Protein AF-A0A1G2G5Q1-F1 (afdb_monomer_lite)

Sequence (128 aa):
MAISNPTIKQRAFLEARGIIVPPTKGSCKLLISYIKQGNGTVGNDESARIALTIAYQKKWVGEAVRAHASFAKGDGGVVRYLGARSVDDVMIFRDSGSTKLHPFEANVRFDNGKSQMLSLSNLELLGL

Organism: NCBI:txid1802117

Structure (mmCIF, N/CA/C/O backbone):
data_AF-A0A1G2G5Q1-F1
#
_entry.id   AF-A0A1G2G5Q1-F1
#
loop_
_atom_site.group_PDB
_atom_site.id
_atom_site.type_symbol
_atom_site.label_atom_id
_atom_site.label_alt_id
_atom_site.label_comp_id
_atom_site.label_asym_id
_atom_site.label_entity_id
_atom_site.label_seq_id
_atom_site.pdbx_PDB_ins_code
_atom_site.Cartn_x
_atom_site.Cartn_y
_atom_site.Cartn_z
_atom_site.occupancy
_atom_site.B_iso_or_equiv
_atom_site.auth_seq_id
_atom_site.auth_comp_id
_atom_site.auth_asym_id
_atom_site.auth_atom_id
_atom_site.pdbx_PDB_model_num
ATOM 1 N N . MET A 1 1 ? -3.413 23.205 -0.345 1.00 44.72 1 MET A N 1
ATOM 2 C CA . MET A 1 1 ? -2.781 22.542 -1.510 1.00 44.72 1 MET A CA 1
ATOM 3 C C . MET A 1 1 ? -3.837 21.716 -2.227 1.00 44.72 1 MET A C 1
ATOM 5 O O . MET A 1 1 ? -4.470 20.896 -1.578 1.00 44.72 1 MET A O 1
ATOM 9 N N . ALA A 1 2 ? -4.070 21.950 -3.519 1.00 48.91 2 ALA A N 1
ATOM 10 C CA . ALA A 1 2 ? -5.025 21.157 -4.290 1.00 48.91 2 ALA A CA 1
ATOM 11 C C . ALA A 1 2 ? -4.518 19.713 -4.439 1.00 48.91 2 ALA A C 1
ATOM 13 O O . ALA A 1 2 ? -3.382 19.487 -4.865 1.00 48.91 2 ALA A O 1
ATOM 14 N N . ILE A 1 3 ? -5.356 18.734 -4.093 1.00 63.53 3 ILE A N 1
ATOM 15 C CA . ILE A 1 3 ? -5.068 17.321 -4.342 1.00 63.53 3 ILE A CA 1
ATOM 16 C C . ILE A 1 3 ? -5.029 17.134 -5.861 1.00 63.53 3 ILE A C 1
ATOM 18 O O . ILE A 1 3 ? -6.040 17.271 -6.544 1.00 63.53 3 ILE A O 1
ATOM 22 N N . SER A 1 4 ? -3.843 16.874 -6.408 1.00 85.06 4 SER A N 1
ATOM 23 C CA . SER A 1 4 ? -3.686 16.647 -7.845 1.00 85.06 4 SER A CA 1
ATOM 24 C C . SER A 1 4 ? -4.086 15.219 -8.197 1.00 85.06 4 SER A C 1
ATOM 26 O O . SER A 1 4 ? -3.538 14.271 -7.630 1.00 85.06 4 SER A O 1
ATOM 28 N N . ASN A 1 5 ? -4.992 15.063 -9.161 1.00 92.38 5 ASN A N 1
ATOM 29 C CA . ASN A 1 5 ? -5.404 13.759 -9.679 1.00 92.38 5 ASN A CA 1
ATOM 30 C C . ASN A 1 5 ? -4.249 13.041 -10.416 1.00 92.38 5 ASN A C 1
ATOM 32 O O . ASN A 1 5 ? -3.382 13.712 -10.989 1.00 92.38 5 ASN A O 1
ATOM 36 N N . PRO A 1 6 ? -4.227 11.693 -10.438 1.00 95.38 6 PRO A N 1
ATOM 37 C CA . PRO A 1 6 ? -3.258 10.914 -11.204 1.00 95.38 6 PRO A CA 1
ATOM 38 C C . PRO A 1 6 ? -3.284 11.262 -12.692 1.00 95.38 6 PRO A C 1
ATOM 40 O O . PRO A 1 6 ? -4.353 11.462 -13.271 1.00 95.38 6 PRO A O 1
ATOM 43 N N . THR A 1 7 ? -2.113 11.283 -13.329 1.00 96.69 7 THR A N 1
ATOM 44 C CA . THR A 1 7 ? -2.025 11.471 -14.783 1.00 96.69 7 THR A CA 1
ATOM 45 C C . THR A 1 7 ? -2.463 10.207 -15.528 1.00 96.69 7 THR A C 1
ATOM 47 O O . THR A 1 7 ? -2.380 9.100 -14.994 1.00 96.69 7 THR A O 1
ATOM 50 N N . ILE A 1 8 ? -2.857 10.349 -16.798 1.00 96.94 8 ILE A N 1
ATOM 51 C CA . ILE A 1 8 ? -3.231 9.216 -17.666 1.00 96.94 8 ILE A CA 1
ATOM 52 C C . ILE A 1 8 ? -2.101 8.177 -17.733 1.00 96.94 8 ILE A C 1
ATOM 54 O O . ILE A 1 8 ? -2.348 6.984 -17.593 1.00 96.94 8 ILE A O 1
ATOM 58 N N . LYS A 1 9 ? -0.842 8.624 -17.856 1.00 97.31 9 LYS A N 1
ATOM 59 C CA . LYS A 1 9 ? 0.327 7.727 -17.887 1.00 97.31 9 LYS A CA 1
ATOM 60 C C . LYS A 1 9 ? 0.510 6.952 -16.578 1.00 97.31 9 LYS A C 1
ATOM 62 O O . LYS A 1 9 ? 0.920 5.798 -16.616 1.00 97.31 9 LYS A O 1
ATOM 67 N N . GLN A 1 10 ? 0.223 7.573 -15.430 1.00 97.50 10 GLN A N 1
ATOM 68 C CA . GLN A 1 10 ? 0.298 6.893 -14.133 1.00 97.50 10 GLN A CA 1
ATOM 69 C C . GLN A 1 10 ? -0.790 5.824 -14.003 1.00 97.50 10 GLN A C 1
ATOM 71 O O . GLN A 1 10 ? -0.481 4.709 -13.593 1.00 97.50 10 GLN A O 1
ATOM 76 N N . ARG A 1 11 ? -2.031 6.153 -14.392 1.00 97.75 11 ARG A N 1
ATOM 77 C CA . ARG A 1 11 ? -3.155 5.203 -14.418 1.00 97.75 11 ARG A CA 1
ATOM 78 C C . ARG A 1 11 ? -2.846 4.010 -15.310 1.00 97.75 11 ARG A C 1
ATOM 80 O O . ARG A 1 11 ? -2.786 2.895 -14.810 1.00 97.75 11 ARG A O 1
ATOM 87 N N . ALA A 1 12 ? -2.501 4.268 -16.571 1.00 97.81 12 ALA A N 1
ATOM 88 C CA . ALA A 1 12 ? -2.192 3.227 -17.546 1.00 97.81 12 ALA A CA 1
ATOM 89 C C . ALA A 1 12 ? -1.057 2.298 -17.084 1.00 97.81 12 ALA A C 1
ATOM 91 O O . ALA A 1 12 ? -1.148 1.086 -17.249 1.00 97.81 12 ALA A O 1
ATOM 92 N N . PHE A 1 13 ? 0.001 2.841 -16.466 1.00 97.94 13 PHE A N 1
ATOM 93 C CA . PHE A 1 13 ? 1.103 2.025 -15.946 1.00 97.94 13 PHE A CA 1
ATOM 94 C C . PHE A 1 13 ? 0.647 1.035 -14.861 1.00 97.94 13 PHE A C 1
ATOM 96 O O . PHE A 1 13 ? 1.097 -0.112 -14.867 1.00 97.94 13 PHE A O 1
ATOM 103 N N . LEU A 1 14 ? -0.203 1.488 -13.932 1.00 97.88 14 LEU A N 1
ATOM 104 C CA . LEU A 1 14 ? -0.676 0.703 -12.788 1.00 97.88 14 LEU A CA 1
ATOM 105 C C . LEU A 1 14 ? -1.787 -0.277 -13.192 1.00 97.88 14 LEU A C 1
ATOM 107 O O . LEU A 1 14 ? -1.717 -1.455 -12.847 1.00 97.88 14 LEU A O 1
ATOM 111 N N . GLU A 1 15 ? -2.761 0.180 -13.976 1.00 97.69 15 GLU A N 1
ATOM 112 C CA . GLU A 1 15 ? -3.891 -0.630 -14.449 1.00 97.69 15 GLU A CA 1
ATOM 113 C C . GLU A 1 15 ? -3.417 -1.790 -15.332 1.00 97.69 15 GLU A C 1
ATOM 115 O O . GLU A 1 15 ? -3.844 -2.923 -15.127 1.00 97.69 15 GLU A O 1
ATOM 120 N N . ALA A 1 16 ? -2.443 -1.558 -16.223 1.00 97.62 16 ALA A N 1
ATOM 121 C CA . ALA A 1 16 ? -1.845 -2.615 -17.048 1.00 97.62 16 ALA A CA 1
ATOM 122 C C . ALA A 1 16 ? -1.131 -3.715 -16.234 1.00 97.62 16 ALA A C 1
ATOM 124 O O . ALA A 1 16 ? -0.791 -4.761 -16.778 1.00 97.62 16 ALA A O 1
ATOM 125 N N . ARG A 1 17 ? -0.885 -3.480 -14.939 1.00 97.38 17 ARG A N 1
ATOM 126 C CA . ARG A 1 17 ? -0.268 -4.427 -13.997 1.00 97.38 17 ARG A CA 1
ATOM 127 C C . ARG A 1 17 ? -1.272 -4.988 -12.984 1.00 97.38 17 ARG A C 1
ATOM 129 O O . ARG A 1 17 ? -0.856 -5.669 -12.056 1.00 97.38 17 ARG A O 1
ATOM 136 N N . GLY A 1 18 ? -2.567 -4.686 -13.117 1.00 96.88 18 GLY A N 1
ATOM 137 C CA . GLY A 1 18 ? -3.601 -5.133 -12.176 1.00 96.88 18 GLY A CA 1
ATOM 138 C C . GLY A 1 18 ? -3.538 -4.455 -10.802 1.00 96.88 18 GLY A C 1
ATOM 139 O O . GLY A 1 18 ? -4.029 -5.010 -9.822 1.00 96.88 18 GLY A O 1
ATOM 140 N N . ILE A 1 19 ? -2.920 -3.274 -10.708 1.00 97.62 19 ILE A N 1
ATOM 141 C CA . ILE A 1 19 ? -2.775 -2.524 -9.456 1.00 97.62 19 ILE A CA 1
ATOM 142 C C . ILE A 1 19 ? -3.891 -1.481 -9.345 1.00 97.62 19 ILE A C 1
ATOM 144 O O . ILE A 1 19 ? -4.089 -0.665 -10.247 1.00 97.62 19 ILE A O 1
ATOM 148 N N . ILE A 1 20 ? -4.579 -1.457 -8.201 1.00 96.56 20 ILE A N 1
ATOM 149 C CA . ILE A 1 20 ? -5.586 -0.441 -7.875 1.00 96.56 20 ILE A CA 1
ATOM 150 C C . ILE A 1 20 ? -4.894 0.922 -7.794 1.00 96.56 20 ILE A C 1
ATOM 152 O O . ILE A 1 20 ? -3.952 1.111 -7.020 1.00 96.56 20 ILE A O 1
ATOM 156 N N . VAL A 1 21 ? -5.362 1.885 -8.586 1.00 96.50 21 VAL A N 1
ATOM 157 C CA . VAL A 1 21 ? -4.740 3.209 -8.698 1.00 96.50 21 VAL A CA 1
ATOM 158 C C . VAL A 1 21 ? -5.033 4.059 -7.451 1.00 96.50 21 VAL A C 1
ATOM 160 O O . VAL A 1 21 ? -6.202 4.347 -7.179 1.00 96.50 21 VAL A O 1
ATOM 163 N N . PRO A 1 22 ? -4.010 4.546 -6.720 1.00 95.25 22 PRO A N 1
ATOM 164 C CA . PRO A 1 22 ? -4.213 5.525 -5.655 1.00 95.25 22 PRO A CA 1
ATOM 165 C C . PRO A 1 22 ? -4.879 6.816 -6.167 1.00 95.25 22 PRO A C 1
ATOM 167 O O . PRO A 1 22 ? -4.607 7.255 -7.285 1.00 95.25 22 PRO A O 1
ATOM 170 N N . PRO A 1 23 ? -5.687 7.510 -5.350 1.00 94.38 23 PRO A N 1
ATOM 171 C CA . PRO A 1 23 ? -6.507 8.628 -5.817 1.00 94.38 23 PRO A CA 1
ATOM 172 C C . PRO A 1 23 ? -5.716 9.911 -6.094 1.00 94.38 23 PRO A C 1
ATOM 174 O O . PRO A 1 23 ? -6.281 10.861 -6.626 1.00 94.38 23 PRO A O 1
ATOM 177 N N . THR A 1 24 ? -4.427 9.973 -5.739 1.00 93.69 24 THR A N 1
ATOM 178 C CA . THR A 1 24 ? -3.607 11.183 -5.891 1.00 93.69 24 THR A CA 1
ATOM 179 C C . THR A 1 24 ? -2.374 10.940 -6.759 1.00 93.69 24 THR A C 1
ATOM 181 O O . THR A 1 24 ? -1.766 9.865 -6.746 1.00 93.69 24 THR A O 1
ATOM 184 N N . LYS A 1 25 ? -1.952 11.982 -7.482 1.00 95.12 25 LYS A N 1
ATOM 185 C CA . LYS A 1 25 ? -0.719 12.021 -8.281 1.00 95.12 25 LYS A CA 1
ATOM 186 C C . LYS A 1 25 ? 0.517 11.688 -7.450 1.00 95.12 25 LYS A C 1
ATOM 188 O O . LYS A 1 25 ? 1.407 10.999 -7.947 1.00 95.12 25 LYS A O 1
ATOM 193 N N . GLY A 1 26 ? 0.573 12.187 -6.212 1.00 93.75 26 GLY A N 1
ATOM 194 C CA . GLY A 1 26 ? 1.682 11.965 -5.282 1.00 93.75 26 GLY A CA 1
ATOM 195 C C . GLY A 1 26 ? 1.787 10.501 -4.866 1.00 93.75 26 GLY A C 1
ATOM 196 O O . GLY A 1 26 ? 2.839 9.891 -5.040 1.00 93.75 26 GLY A O 1
ATOM 197 N N . SER A 1 27 ? 0.673 9.904 -4.435 1.00 94.69 27 SER A N 1
ATOM 198 C CA . SER A 1 27 ? 0.625 8.483 -4.073 1.00 94.69 27 SER A CA 1
ATOM 199 C C . SER A 1 27 ? 0.935 7.578 -5.269 1.00 94.69 27 SER A C 1
ATOM 201 O O . SER A 1 27 ? 1.682 6.614 -5.122 1.00 94.69 27 SER A O 1
ATOM 203 N N . CYS A 1 28 ? 0.454 7.921 -6.471 1.00 96.88 28 CYS A N 1
ATOM 204 C CA . CYS A 1 28 ? 0.831 7.211 -7.696 1.00 96.88 28 CYS A CA 1
ATOM 205 C C . CYS A 1 28 ? 2.330 7.325 -7.996 1.00 96.88 28 CYS A C 1
ATOM 207 O O . CYS A 1 28 ? 2.955 6.337 -8.365 1.00 96.88 28 CYS A O 1
ATOM 209 N N . LYS A 1 29 ? 2.924 8.518 -7.845 1.00 96.00 29 LYS A N 1
ATOM 210 C CA . LYS A 1 29 ? 4.362 8.729 -8.075 1.00 96.00 29 LYS A CA 1
ATOM 211 C C . LYS A 1 29 ? 5.195 7.849 -7.142 1.00 96.00 29 LYS A C 1
ATOM 213 O O . LYS A 1 29 ? 6.092 7.168 -7.627 1.00 96.00 29 LYS A O 1
ATOM 218 N N . LEU A 1 30 ? 4.879 7.839 -5.847 1.00 95.56 30 LEU A N 1
ATOM 219 C CA . LEU A 1 30 ? 5.587 7.018 -4.862 1.00 95.56 30 LEU A CA 1
ATOM 220 C C . LEU A 1 30 ? 5.435 5.524 -5.156 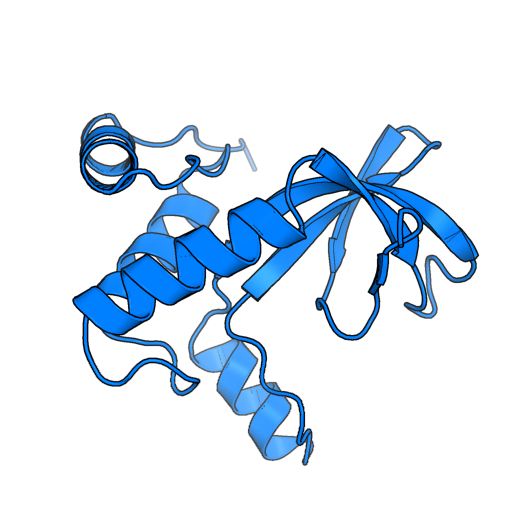1.00 95.56 30 LEU A C 1
ATOM 222 O O . LEU A 1 30 ? 6.431 4.808 -5.175 1.00 95.56 30 LEU A O 1
ATOM 226 N N . LEU A 1 31 ? 4.219 5.063 -5.465 1.00 97.00 31 LEU A N 1
ATOM 227 C 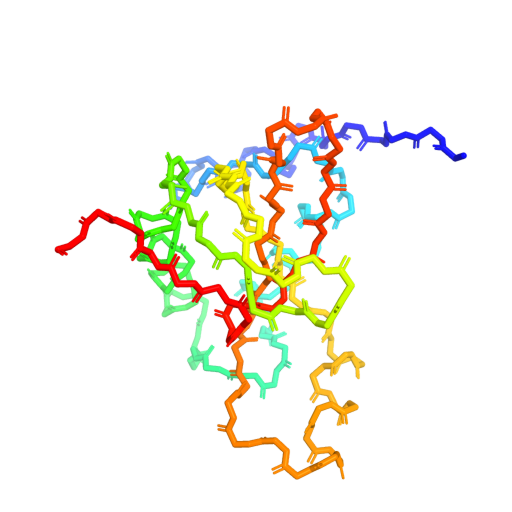CA . LEU A 1 31 ? 3.976 3.654 -5.773 1.00 97.00 31 LEU A CA 1
ATOM 228 C C . LEU A 1 31 ? 4.726 3.193 -7.029 1.00 97.00 31 LEU A C 1
ATOM 230 O O . LEU A 1 31 ? 5.361 2.143 -7.020 1.00 97.00 31 LEU A O 1
ATOM 234 N N . ILE A 1 32 ? 4.713 3.998 -8.095 1.00 97.38 32 ILE A N 1
ATOM 235 C CA . ILE A 1 32 ? 5.461 3.698 -9.323 1.00 97.38 32 ILE A CA 1
ATOM 236 C C . ILE A 1 32 ? 6.971 3.709 -9.057 1.00 97.38 32 ILE A C 1
ATOM 238 O O . ILE A 1 32 ? 7.684 2.857 -9.584 1.00 97.38 32 ILE A O 1
ATOM 242 N N . SER A 1 33 ? 7.461 4.643 -8.236 1.00 96.25 33 SER A N 1
ATOM 243 C CA . SER A 1 33 ? 8.871 4.688 -7.835 1.00 96.25 33 SER A CA 1
ATOM 244 C C . SER A 1 33 ? 9.271 3.422 -7.083 1.00 96.25 33 SER A C 1
ATOM 246 O O . SER A 1 33 ? 10.261 2.796 -7.447 1.00 96.25 33 SER A O 1
ATOM 248 N N . TYR A 1 34 ? 8.461 2.995 -6.107 1.00 96.62 34 TYR A N 1
ATOM 249 C CA . TYR A 1 34 ? 8.659 1.734 -5.397 1.00 96.62 34 TYR A CA 1
ATOM 250 C C . TYR A 1 34 ? 8.696 0.548 -6.365 1.00 96.62 34 TYR A C 1
ATOM 252 O O . TYR A 1 34 ? 9.639 -0.230 -6.334 1.00 96.62 34 TYR A O 1
ATOM 260 N N . ILE A 1 35 ? 7.734 0.433 -7.283 1.00 97.00 35 ILE A N 1
ATOM 261 C CA . ILE A 1 35 ? 7.696 -0.671 -8.253 1.00 97.00 35 ILE A CA 1
ATOM 262 C C . ILE A 1 35 ? 8.972 -0.708 -9.105 1.00 97.00 35 ILE A C 1
ATOM 264 O O . ILE A 1 35 ? 9.593 -1.761 -9.246 1.00 97.00 35 ILE A O 1
ATOM 268 N N . LYS A 1 36 ? 9.416 0.439 -9.624 1.00 96.25 36 LYS A N 1
ATOM 269 C CA . LYS A 1 36 ? 10.576 0.498 -10.523 1.00 96.25 36 LYS A CA 1
ATOM 270 C C . LYS A 1 36 ? 11.918 0.340 -9.812 1.00 96.25 36 LYS A C 1
ATOM 272 O O . LYS A 1 36 ? 12.804 -0.312 -10.347 1.00 96.25 36 LYS A O 1
ATOM 277 N N . GLN A 1 37 ? 12.077 0.940 -8.636 1.00 94.12 37 GLN A N 1
ATOM 278 C CA . GLN A 1 37 ? 13.390 1.137 -8.004 1.00 94.12 37 GLN A CA 1
ATOM 279 C C . GLN A 1 37 ? 13.492 0.528 -6.599 1.00 94.12 37 GLN A C 1
ATOM 281 O O . GLN A 1 37 ? 14.588 0.395 -6.066 1.00 94.12 37 GLN A O 1
ATOM 286 N N . GLY A 1 38 ? 12.371 0.138 -5.993 1.00 93.38 38 GLY A N 1
ATOM 287 C CA . GLY A 1 38 ? 12.299 -0.178 -4.571 1.00 93.38 38 GLY A CA 1
ATOM 288 C C . GLY A 1 38 ? 12.379 1.076 -3.695 1.00 93.38 38 GLY A C 1
ATOM 289 O O . GLY A 1 38 ? 12.509 2.200 -4.175 1.00 93.38 38 GLY A O 1
ATOM 290 N N . ASN A 1 39 ? 12.260 0.880 -2.385 1.00 90.50 39 ASN A N 1
ATOM 291 C CA . ASN A 1 39 ? 12.418 1.938 -1.381 1.00 90.50 39 ASN A CA 1
ATOM 292 C C . ASN A 1 39 ? 13.281 1.489 -0.187 1.00 90.50 39 ASN A C 1
ATOM 294 O O . ASN A 1 39 ? 13.124 1.993 0.917 1.00 90.50 39 ASN A O 1
ATOM 298 N N . GLY A 1 40 ? 14.155 0.496 -0.393 1.00 84.62 40 GLY A N 1
ATOM 299 C CA . GLY A 1 40 ? 14.968 -0.089 0.679 1.00 84.62 40 GLY A CA 1
ATOM 300 C C . GLY A 1 40 ? 14.224 -1.088 1.575 1.00 84.62 40 GLY A C 1
ATOM 301 O O . GLY A 1 40 ? 14.736 -1.436 2.639 1.00 84.62 40 GLY A O 1
ATOM 302 N N . THR A 1 41 ? 13.040 -1.548 1.157 1.00 86.69 41 THR A N 1
ATOM 303 C CA . THR A 1 41 ? 12.281 -2.637 1.799 1.00 86.69 41 THR A CA 1
ATOM 304 C C . THR A 1 41 ? 12.290 -3.913 0.934 1.00 86.69 41 THR A C 1
ATOM 306 O O . THR A 1 41 ? 13.235 -4.149 0.186 1.00 86.69 41 THR A O 1
ATOM 309 N N . VAL A 1 42 ? 11.262 -4.760 1.048 1.00 85.44 42 VAL A N 1
ATOM 310 C CA . VAL A 1 42 ? 11.137 -6.051 0.356 1.00 85.44 42 VAL A CA 1
ATOM 311 C C . VAL A 1 42 ? 10.7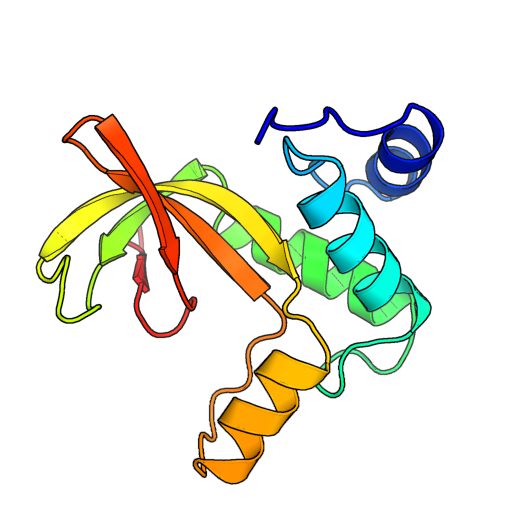95 -5.921 -1.138 1.00 85.44 42 VAL A C 1
ATOM 313 O O . VAL A 1 42 ? 10.144 -4.964 -1.570 1.00 85.44 42 VAL A O 1
ATOM 316 N N . GLY A 1 43 ? 11.171 -6.953 -1.904 1.00 86.00 43 GLY A N 1
ATOM 317 C CA . GLY A 1 43 ? 10.899 -7.097 -3.337 1.00 86.00 43 GLY A CA 1
ATOM 318 C C . GLY A 1 43 ? 12.143 -6.837 -4.189 1.00 86.00 43 GLY A C 1
ATOM 319 O O . GLY A 1 43 ? 12.457 -5.691 -4.517 1.00 86.00 43 GLY A O 1
ATOM 320 N N . ASN A 1 44 ? 12.833 -7.918 -4.555 1.00 85.81 44 ASN A N 1
ATOM 321 C CA . ASN A 1 44 ? 14.169 -7.876 -5.163 1.00 85.81 44 ASN A CA 1
ATOM 322 C C . ASN A 1 44 ? 14.178 -7.266 -6.576 1.00 85.81 44 ASN A C 1
ATOM 324 O O . ASN A 1 44 ? 15.142 -6.613 -6.964 1.00 85.81 44 ASN A O 1
ATOM 328 N N . ASP A 1 45 ? 13.084 -7.409 -7.322 1.00 94.31 45 ASP A N 1
ATOM 329 C CA . ASP A 1 45 ? 12.933 -6.913 -8.692 1.00 94.31 45 ASP A CA 1
ATOM 330 C C . ASP A 1 45 ? 11.543 -6.289 -8.929 1.00 94.31 45 ASP A C 1
ATOM 332 O O . ASP A 1 45 ? 10.684 -6.283 -8.042 1.00 94.31 45 ASP A O 1
ATOM 336 N N . GLU A 1 46 ? 11.332 -5.709 -10.118 1.00 95.94 46 GLU A N 1
ATOM 337 C CA . GLU A 1 46 ? 10.065 -5.047 -10.468 1.00 95.94 46 GLU A CA 1
ATOM 338 C C . GLU A 1 46 ? 8.872 -6.010 -10.374 1.00 95.94 46 GLU A C 1
ATOM 340 O O . GLU A 1 46 ? 7.832 -5.637 -9.829 1.00 95.94 46 GLU A O 1
ATOM 345 N N . SER A 1 47 ? 9.021 -7.253 -10.835 1.00 96.62 47 SER A N 1
ATOM 346 C CA . SER A 1 47 ? 7.942 -8.247 -10.849 1.00 96.62 47 SER A CA 1
ATOM 347 C C . SER A 1 47 ? 7.545 -8.661 -9.434 1.00 96.62 47 SER A C 1
ATOM 349 O O . SER A 1 47 ? 6.358 -8.690 -9.104 1.00 96.62 47 SER A O 1
ATOM 351 N N . ALA A 1 48 ? 8.528 -8.901 -8.563 1.00 96.06 48 ALA A N 1
ATOM 352 C CA . ALA A 1 48 ? 8.308 -9.198 -7.154 1.00 96.06 48 ALA A CA 1
ATOM 353 C C . ALA A 1 48 ? 7.594 -8.042 -6.441 1.00 96.06 48 ALA A C 1
ATOM 355 O O . ALA A 1 48 ? 6.684 -8.270 -5.642 1.00 96.06 48 ALA A O 1
ATOM 356 N N . ARG A 1 49 ? 7.957 -6.791 -6.750 1.00 97.31 49 ARG A N 1
ATOM 357 C CA . ARG A 1 49 ? 7.310 -5.605 -6.169 1.00 97.31 49 ARG A CA 1
ATOM 358 C C . ARG A 1 49 ? 5.885 -5.410 -6.675 1.00 97.31 49 ARG A C 1
ATOM 360 O O . ARG A 1 49 ? 5.021 -5.074 -5.873 1.00 97.31 49 ARG A O 1
ATOM 367 N N . ILE A 1 50 ? 5.610 -5.685 -7.952 1.00 97.75 50 ILE A N 1
ATOM 368 C CA . ILE A 1 50 ? 4.240 -5.703 -8.494 1.00 97.75 50 ILE A CA 1
ATOM 369 C C . ILE A 1 50 ? 3.397 -6.749 -7.760 1.00 97.75 50 ILE A C 1
ATOM 371 O O . ILE A 1 50 ? 2.334 -6.416 -7.236 1.00 97.75 50 ILE A O 1
ATOM 375 N N . ALA A 1 51 ? 3.885 -7.990 -7.667 1.00 96.81 51 ALA A N 1
ATOM 376 C CA . ALA A 1 51 ? 3.181 -9.071 -6.981 1.00 96.81 51 ALA A CA 1
ATOM 377 C C . ALA A 1 51 ? 2.909 -8.727 -5.507 1.00 96.81 51 ALA A C 1
ATOM 379 O O . ALA A 1 51 ? 1.796 -8.925 -5.016 1.00 96.81 51 ALA A O 1
ATOM 380 N N . LEU A 1 52 ? 3.892 -8.138 -4.818 1.00 96.25 52 LEU A N 1
ATOM 381 C CA . LEU A 1 52 ? 3.740 -7.677 -3.443 1.00 96.25 52 LEU A CA 1
ATOM 382 C C . LEU A 1 52 ? 2.688 -6.564 -3.327 1.00 96.25 52 LEU A C 1
ATOM 384 O O . LEU A 1 52 ? 1.831 -6.631 -2.448 1.00 96.25 52 LEU A O 1
ATOM 388 N N . THR A 1 53 ? 2.713 -5.561 -4.212 1.00 97.19 53 THR A N 1
ATOM 389 C CA . THR A 1 53 ? 1.697 -4.498 -4.243 1.00 97.19 53 THR A CA 1
ATOM 390 C C . THR A 1 53 ? 0.298 -5.086 -4.385 1.00 97.19 53 THR A C 1
ATOM 392 O O . THR A 1 53 ? -0.579 -4.735 -3.598 1.00 97.19 53 THR A O 1
ATOM 395 N N . ILE A 1 54 ? 0.091 -6.004 -5.331 1.00 97.81 54 ILE A N 1
ATOM 396 C CA . ILE A 1 54 ? -1.211 -6.645 -5.559 1.00 97.81 54 ILE A CA 1
ATOM 397 C C . ILE A 1 54 ? -1.648 -7.436 -4.323 1.00 97.81 54 ILE A C 1
ATOM 399 O O . ILE A 1 54 ? -2.779 -7.285 -3.864 1.00 97.81 54 ILE A O 1
ATOM 403 N N . ALA A 1 55 ? -0.755 -8.245 -3.745 1.00 96.69 55 ALA A N 1
ATOM 404 C CA . ALA A 1 55 ? -1.060 -9.051 -2.566 1.00 96.69 55 ALA A CA 1
ATOM 405 C C . ALA A 1 55 ? -1.473 -8.183 -1.367 1.00 96.69 55 ALA A C 1
ATOM 407 O O . ALA A 1 55 ? -2.458 -8.478 -0.691 1.00 96.69 55 ALA A O 1
ATOM 408 N N . TYR A 1 56 ? -0.761 -7.079 -1.129 1.00 96.31 56 TYR A N 1
ATOM 409 C CA . TYR A 1 56 ? -1.125 -6.130 -0.082 1.00 96.31 56 TYR A CA 1
ATOM 410 C C . TYR A 1 56 ? -2.439 -5.415 -0.398 1.00 96.31 56 TYR A C 1
ATOM 412 O O . TYR A 1 56 ? -3.272 -5.269 0.492 1.00 96.31 56 TYR A O 1
ATOM 420 N N . GLN A 1 57 ? -2.669 -5.000 -1.644 1.00 97.06 57 GLN A N 1
ATOM 421 C CA . GLN A 1 57 ? -3.933 -4.367 -2.011 1.00 97.06 57 GLN A CA 1
ATOM 422 C C . GLN A 1 57 ? -5.119 -5.307 -1.807 1.00 97.06 57 GLN A C 1
ATOM 424 O O . GLN A 1 57 ? -6.104 -4.889 -1.214 1.00 97.06 57 GLN A O 1
ATOM 429 N N . LYS A 1 58 ? -4.990 -6.581 -2.190 1.00 96.62 58 LYS A N 1
ATOM 430 C CA . LYS A 1 58 ? -6.009 -7.605 -1.939 1.00 96.62 58 LYS A CA 1
ATOM 431 C C . LYS A 1 58 ? -6.255 -7.838 -0.447 1.00 96.62 58 LYS A C 1
ATOM 433 O O . LYS A 1 58 ? -7.382 -8.099 -0.059 1.00 96.62 58 LYS A O 1
ATOM 438 N N . LYS A 1 59 ? -5.205 -7.780 0.375 1.00 95.88 59 LYS A N 1
ATOM 439 C CA . LYS A 1 59 ? -5.308 -7.999 1.823 1.00 95.88 59 LYS A CA 1
ATOM 440 C C . LYS A 1 59 ? -5.936 -6.822 2.570 1.00 95.88 59 LYS A C 1
ATOM 442 O O . LYS A 1 59 ? -6.502 -7.037 3.631 1.00 95.88 59 LYS A O 1
ATOM 447 N N . TRP A 1 60 ? -5.738 -5.595 2.093 1.00 96.88 60 TRP A N 1
ATOM 448 C CA . TRP A 1 60 ? -6.038 -4.401 2.883 1.00 96.88 60 TRP A CA 1
ATOM 449 C C . TRP A 1 60 ? -7.094 -3.497 2.260 1.00 96.88 60 TRP A C 1
ATOM 451 O O . TRP A 1 60 ? -7.884 -2.931 2.997 1.00 96.88 60 TRP A O 1
ATOM 461 N N . VAL A 1 61 ? -7.098 -3.278 0.943 1.00 96.94 61 VAL A N 1
ATOM 462 C CA . VAL A 1 61 ? -7.967 -2.261 0.327 1.00 96.94 61 VAL A CA 1
ATOM 463 C C . VAL A 1 61 ? -9.422 -2.709 0.377 1.00 96.94 61 VAL A C 1
ATOM 465 O O . VAL A 1 61 ? -9.760 -3.770 -0.129 1.00 96.94 61 VAL A O 1
ATOM 468 N N . GLY A 1 62 ? -10.284 -1.856 0.933 1.00 96.12 62 GLY A N 1
ATOM 469 C CA . GLY A 1 62 ? -11.699 -2.153 1.150 1.00 96.12 62 GLY A CA 1
ATOM 470 C C . GLY A 1 62 ? -11.995 -2.830 2.488 1.00 96.12 62 GLY A C 1
ATOM 471 O O . GLY A 1 62 ? -13.159 -2.878 2.872 1.00 96.12 62 GLY A O 1
ATOM 472 N N . GLU A 1 63 ? -10.973 -3.273 3.221 1.00 97.19 63 GLU A N 1
ATOM 473 C CA . GLU A 1 63 ? -11.156 -3.985 4.483 1.00 97.19 63 GLU A CA 1
ATOM 474 C C . GLU A 1 63 ? -11.432 -3.047 5.659 1.00 97.19 63 GLU A C 1
ATOM 476 O O . GLU A 1 63 ? -10.900 -1.929 5.745 1.00 97.19 63 GLU A O 1
ATOM 481 N N . ALA A 1 64 ? -12.251 -3.542 6.589 1.00 96.69 64 ALA A N 1
ATOM 482 C CA . ALA A 1 64 ? -12.496 -2.905 7.872 1.00 96.69 64 ALA A CA 1
ATOM 483 C C . ALA A 1 64 ? -11.296 -3.113 8.804 1.00 96.69 64 ALA A C 1
ATOM 485 O O . ALA A 1 64 ? -10.780 -4.225 8.955 1.00 96.69 64 ALA A O 1
ATOM 486 N N . VAL A 1 65 ? -10.865 -2.034 9.449 1.00 96.56 65 VAL A N 1
ATOM 487 C CA . VAL A 1 65 ? -9.710 -2.022 10.344 1.00 96.56 65 VAL A CA 1
ATOM 488 C C . VAL A 1 65 ? -10.009 -1.295 11.644 1.00 96.56 65 VAL A C 1
ATOM 490 O O . VAL A 1 65 ? -10.851 -0.398 11.696 1.00 96.56 65 VAL A O 1
ATOM 493 N N . ARG A 1 66 ? -9.255 -1.647 12.684 1.00 95.69 66 ARG A N 1
ATOM 494 C CA . ARG A 1 66 ? -9.134 -0.880 13.923 1.00 95.69 66 ARG A CA 1
ATOM 495 C C . ARG A 1 66 ? -7.740 -0.279 14.019 1.00 95.69 66 ARG A C 1
ATOM 497 O O . ARG A 1 66 ? -6.742 -0.967 13.791 1.00 95.69 66 ARG A O 1
ATOM 504 N N . ALA A 1 67 ? -7.668 1.005 14.352 1.00 94.31 67 ALA A N 1
ATOM 505 C CA . ALA A 1 67 ? -6.399 1.693 14.519 1.00 94.31 67 ALA A CA 1
ATOM 506 C C . ALA A 1 67 ? -5.826 1.520 15.934 1.00 94.31 67 ALA A C 1
ATOM 508 O O . ALA A 1 67 ? -6.522 1.612 16.942 1.00 94.31 67 ALA A O 1
ATOM 509 N N . HIS A 1 68 ? -4.512 1.317 15.997 1.00 92.69 68 HIS A N 1
ATOM 510 C CA . HIS A 1 68 ? -3.707 1.244 17.222 1.00 92.69 68 HIS A CA 1
ATOM 511 C C . HIS A 1 68 ? -2.786 2.460 17.393 1.00 92.69 68 HIS A C 1
ATOM 513 O O . HIS A 1 68 ? -2.051 2.556 18.374 1.00 92.69 68 HIS A O 1
ATOM 519 N N . ALA A 1 69 ? -2.814 3.400 16.442 1.00 86.25 69 ALA A N 1
ATOM 520 C CA . ALA A 1 69 ? -2.058 4.645 16.525 1.00 86.25 69 ALA A CA 1
ATOM 521 C C . ALA A 1 69 ? -2.536 5.490 17.716 1.00 86.25 69 ALA A C 1
ATOM 523 O O . ALA A 1 69 ? -3.735 5.605 17.947 1.00 86.25 69 ALA A O 1
ATOM 524 N N . SER A 1 70 ? -1.613 6.119 18.448 1.00 86.31 70 SER A N 1
ATOM 525 C CA . SER A 1 70 ? -1.917 6.836 19.700 1.00 86.31 70 SER A CA 1
ATOM 526 C C . SER A 1 70 ? -3.014 7.900 19.570 1.00 86.31 70 SER A C 1
ATOM 528 O O . SER A 1 70 ? -3.797 8.076 20.495 1.00 86.31 70 SER A O 1
ATOM 530 N N . PHE A 1 71 ? -3.102 8.575 18.424 1.00 84.38 71 PHE A N 1
ATOM 531 C CA . PHE A 1 71 ? -4.079 9.637 18.164 1.00 84.38 71 PHE A CA 1
ATOM 532 C C . PHE A 1 71 ? -5.451 9.146 17.663 1.00 84.38 71 PHE A C 1
ATOM 534 O O . PHE A 1 71 ? -6.352 9.964 17.510 1.00 84.38 71 PHE A O 1
ATOM 541 N N . ALA A 1 72 ? -5.598 7.853 17.361 1.00 83.06 72 ALA A N 1
ATOM 542 C CA . ALA A 1 72 ? -6.821 7.242 16.820 1.00 83.06 72 ALA A CA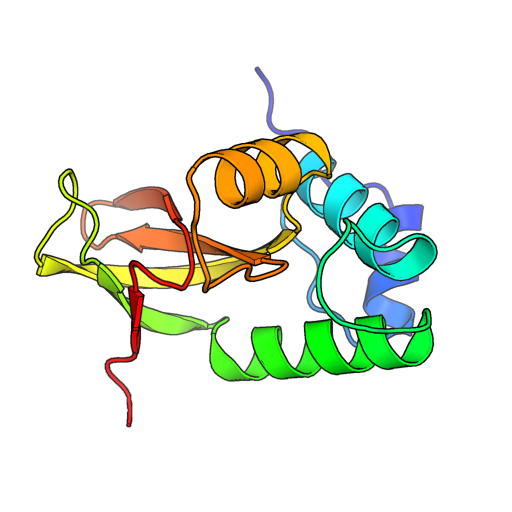 1
ATOM 543 C C . ALA A 1 72 ? -7.040 5.837 17.413 1.00 83.06 72 ALA A C 1
ATOM 545 O O . ALA A 1 72 ? -7.513 4.919 16.744 1.00 83.06 72 ALA A O 1
ATOM 546 N N . LYS A 1 73 ? -6.585 5.618 18.652 1.00 89.19 73 LYS A N 1
ATOM 547 C CA . LYS A 1 73 ? -6.530 4.285 19.253 1.00 89.19 73 LYS A CA 1
ATOM 548 C C . LYS A 1 73 ? -7.944 3.767 19.507 1.00 89.19 73 LYS A C 1
ATOM 550 O O . LYS A 1 73 ? -8.677 4.345 20.298 1.00 89.19 73 LYS A O 1
ATOM 555 N N . GLY A 1 74 ? -8.275 2.633 18.897 1.00 88.81 74 GLY A N 1
ATOM 556 C CA . GLY A 1 74 ? -9.589 2.000 18.987 1.00 88.81 74 GLY A CA 1
ATOM 557 C C . GLY A 1 74 ? -10.569 2.432 17.896 1.00 88.81 74 GLY A C 1
ATOM 558 O O . GLY A 1 74 ? -11.594 1.768 17.746 1.00 88.81 74 GLY A O 1
ATOM 559 N N . ASP A 1 75 ? -10.246 3.460 17.104 1.00 92.06 75 ASP A N 1
ATOM 560 C CA . ASP A 1 75 ? -11.137 3.954 16.054 1.00 92.06 75 ASP A CA 1
ATOM 561 C C . ASP A 1 75 ? -11.274 2.925 14.924 1.00 92.06 75 ASP A C 1
ATOM 563 O O . ASP A 1 75 ? -10.283 2.3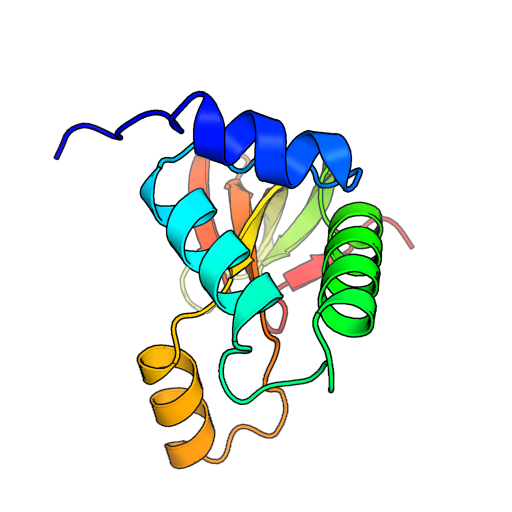74 14.424 1.00 92.06 75 ASP A O 1
ATOM 567 N N . GLY A 1 76 ? -12.523 2.687 14.522 1.00 94.12 76 GLY A N 1
ATOM 568 C CA . GLY A 1 76 ? -12.886 1.879 13.365 1.00 94.12 76 GLY A CA 1
ATOM 569 C C . GLY A 1 76 ? -12.810 2.678 12.065 1.00 94.12 76 GLY A C 1
ATOM 570 O O . GLY A 1 76 ? -13.059 3.888 12.024 1.00 94.12 76 GLY A O 1
ATOM 571 N N . GLY A 1 77 ? -12.444 2.000 10.982 1.00 95.31 77 GLY A N 1
ATOM 572 C CA . GLY A 1 77 ? -12.461 2.597 9.656 1.00 95.31 77 GLY A CA 1
ATOM 573 C C . GLY A 1 77 ? -12.286 1.584 8.537 1.00 95.31 77 GLY A C 1
ATOM 574 O O . GLY A 1 77 ? -12.163 0.384 8.763 1.00 95.31 77 GLY A O 1
ATOM 575 N N . VAL A 1 78 ? -12.254 2.093 7.308 1.00 97.00 78 VAL A N 1
ATOM 576 C CA . VAL A 1 78 ? -12.073 1.291 6.093 1.00 97.00 78 VAL A CA 1
ATOM 577 C C . VAL A 1 78 ? -10.861 1.788 5.322 1.00 97.00 78 VAL A C 1
ATOM 579 O O . VAL A 1 78 ? -10.711 2.991 5.072 1.00 97.00 78 VAL A O 1
ATOM 582 N N . VAL A 1 79 ? -10.001 0.867 4.897 1.00 97.31 79 VAL A N 1
ATOM 583 C CA . VAL A 1 79 ? -8.847 1.202 4.057 1.00 97.31 79 VAL A CA 1
ATOM 584 C C . VAL A 1 79 ? -9.321 1.582 2.655 1.00 97.31 79 VAL A C 1
ATOM 586 O O . VAL A 1 79 ? -9.977 0.809 1.960 1.00 97.31 79 VAL A O 1
ATOM 589 N N . ARG A 1 80 ? -8.955 2.780 2.198 1.00 96.38 80 ARG A N 1
ATOM 590 C CA . ARG A 1 80 ? -9.341 3.310 0.881 1.00 96.38 80 ARG A CA 1
ATOM 591 C C . ARG A 1 80 ? -8.324 2.997 -0.204 1.00 96.38 80 ARG A C 1
ATOM 593 O O . ARG A 1 80 ? -8.709 2.725 -1.335 1.00 96.38 80 ARG A O 1
ATOM 600 N N . TYR A 1 81 ? -7.040 3.087 0.123 1.00 96.00 81 TYR A N 1
ATOM 601 C CA . TYR A 1 81 ? -5.941 2.759 -0.780 1.00 96.00 81 TYR A CA 1
ATOM 602 C C . TYR A 1 81 ? -4.643 2.564 0.007 1.00 96.00 81 TYR A C 1
ATOM 604 O O . TYR A 1 81 ? -4.533 2.988 1.159 1.00 96.00 81 TYR A O 1
ATOM 612 N N . LEU A 1 82 ? -3.645 1.970 -0.649 1.00 96.50 82 LEU A N 1
ATOM 613 C CA . LEU A 1 82 ? -2.280 1.884 -0.137 1.00 96.50 82 LEU A CA 1
ATOM 614 C C . LEU A 1 82 ? -1.371 2.899 -0.836 1.00 96.50 82 LEU A C 1
ATOM 616 O O . LEU A 1 82 ? -1.408 3.039 -2.060 1.00 96.50 82 LEU A O 1
ATOM 620 N N . GLY A 1 83 ? -0.552 3.601 -0.058 1.00 94.56 83 GLY A N 1
ATOM 621 C CA . GLY A 1 83 ? 0.539 4.442 -0.544 1.00 94.56 83 GLY A CA 1
ATOM 622 C C . GLY A 1 83 ? 1.882 3.783 -0.253 1.00 94.56 83 GLY A C 1
ATOM 623 O O . GLY A 1 83 ? 2.060 3.209 0.816 1.00 94.56 83 GLY A O 1
ATOM 624 N N . ALA A 1 84 ? 2.832 3.853 -1.186 1.00 95.38 84 ALA A N 1
ATOM 625 C CA . ALA A 1 84 ? 4.204 3.442 -0.896 1.00 95.38 84 ALA A CA 1
ATOM 626 C C . ALA A 1 84 ? 4.919 4.503 -0.051 1.00 95.38 84 ALA A C 1
ATOM 628 O O . ALA A 1 84 ? 4.734 5.700 -0.283 1.00 95.38 84 ALA A O 1
ATOM 629 N N . ARG A 1 85 ? 5.755 4.056 0.889 1.00 93.19 85 ARG A N 1
ATOM 630 C CA . ARG A 1 85 ? 6.661 4.920 1.653 1.00 93.19 85 ARG A CA 1
ATOM 631 C C . ARG A 1 85 ? 7.762 5.472 0.757 1.00 93.19 85 ARG A C 1
ATOM 633 O O . ARG A 1 85 ? 8.231 4.768 -0.147 1.00 93.19 85 ARG A O 1
ATOM 640 N N . SER A 1 86 ? 8.199 6.697 1.037 1.00 91.69 86 SER A N 1
ATOM 641 C CA . SER A 1 86 ? 9.424 7.227 0.439 1.00 91.69 86 SER A CA 1
ATOM 642 C C . SER A 1 86 ? 10.658 6.497 0.987 1.00 91.69 86 SER A C 1
ATOM 644 O O . SER A 1 86 ? 10.584 5.814 2.009 1.00 91.69 86 SER A O 1
ATOM 646 N N . VAL A 1 87 ? 11.795 6.622 0.297 1.00 89.62 87 VAL A N 1
ATOM 647 C CA . VAL A 1 87 ? 13.081 6.099 0.791 1.00 89.62 87 VAL A CA 1
ATOM 648 C C . VAL A 1 87 ? 13.451 6.766 2.116 1.00 89.62 87 VAL A C 1
ATOM 650 O O . VAL A 1 87 ? 13.854 6.073 3.044 1.00 89.62 87 VAL A O 1
ATOM 653 N N . ASP A 1 88 ? 13.246 8.080 2.224 1.00 89.88 88 ASP A N 1
ATOM 654 C CA . ASP A 1 88 ? 13.573 8.856 3.423 1.00 89.88 88 ASP A CA 1
ATOM 655 C C . ASP A 1 88 ? 12.766 8.374 4.633 1.00 89.88 88 ASP A C 1
ATOM 657 O O . ASP A 1 88 ? 13.338 8.129 5.693 1.00 89.88 88 ASP A O 1
ATOM 661 N N . ASP A 1 89 ? 11.462 8.125 4.462 1.00 87.62 89 ASP A N 1
ATOM 662 C CA . ASP A 1 89 ? 10.630 7.568 5.536 1.00 87.62 89 ASP A CA 1
ATOM 663 C C . ASP A 1 89 ? 11.168 6.208 5.994 1.00 87.62 89 ASP A C 1
ATOM 665 O O . ASP A 1 89 ? 11.279 5.948 7.190 1.00 87.62 89 ASP A O 1
ATOM 669 N N . VAL A 1 90 ? 11.522 5.328 5.049 1.00 88.12 90 VAL A N 1
ATOM 670 C CA . VAL A 1 90 ? 12.073 3.999 5.360 1.00 88.12 90 VAL A CA 1
ATOM 671 C C . VAL A 1 90 ? 13.400 4.111 6.112 1.00 88.12 90 VAL A C 1
ATOM 673 O O . VAL A 1 90 ? 13.622 3.339 7.046 1.00 88.12 90 VAL A O 1
ATOM 676 N N . MET A 1 91 ? 14.256 5.067 5.746 1.00 86.75 91 MET A N 1
ATOM 677 C CA . MET A 1 91 ? 15.518 5.323 6.443 1.00 86.75 91 MET A CA 1
ATOM 678 C C . MET A 1 91 ? 15.282 5.790 7.881 1.00 86.75 91 MET A C 1
ATOM 680 O O . MET A 1 91 ? 15.871 5.219 8.792 1.00 86.75 91 MET A O 1
ATOM 684 N N . ILE A 1 92 ? 14.335 6.705 8.113 1.00 87.00 92 ILE A N 1
ATOM 685 C CA . ILE A 1 92 ? 13.969 7.152 9.469 1.00 87.00 92 ILE A CA 1
ATOM 686 C C . ILE A 1 92 ? 13.521 5.968 10.343 1.00 87.00 92 ILE A C 1
ATOM 688 O O . ILE A 1 92 ? 13.950 5.844 11.490 1.00 87.00 92 ILE A O 1
ATOM 692 N N . PHE A 1 93 ? 12.690 5.060 9.814 1.00 82.44 93 PHE A N 1
ATOM 693 C CA . PHE A 1 93 ? 12.266 3.865 10.561 1.00 82.44 93 PHE A CA 1
ATOM 694 C C . PHE A 1 93 ? 13.406 2.877 10.816 1.00 82.44 93 PHE A C 1
ATOM 696 O O . PHE A 1 93 ? 13.417 2.191 11.842 1.00 82.44 93 PHE A O 1
ATOM 703 N N . ARG A 1 94 ? 14.347 2.764 9.878 1.00 83.31 94 ARG A N 1
ATOM 704 C CA . ARG A 1 94 ? 15.523 1.913 10.049 1.00 83.31 94 ARG A CA 1
ATOM 705 C C . ARG A 1 94 ? 16.414 2.454 11.164 1.00 83.31 94 ARG A C 1
ATOM 707 O O . ARG A 1 94 ? 16.797 1.688 12.044 1.00 83.31 94 ARG A O 1
ATOM 714 N N . ASP A 1 95 ? 16.669 3.757 11.162 1.00 85.38 95 ASP A N 1
ATOM 715 C CA . ASP A 1 95 ? 17.515 4.423 12.154 1.00 85.38 95 ASP A CA 1
ATOM 716 C C . ASP A 1 95 ? 16.880 4.406 13.552 1.00 85.38 95 ASP A C 1
ATOM 718 O O . ASP A 1 95 ? 17.584 4.346 14.558 1.00 85.38 95 ASP A O 1
ATOM 722 N N . SER A 1 96 ? 15.546 4.352 13.637 1.00 81.62 96 SER A N 1
ATOM 723 C CA . SER A 1 96 ? 14.831 4.163 14.904 1.00 81.62 96 SER A CA 1
ATOM 724 C C . SER A 1 96 ? 14.864 2.719 15.437 1.00 81.62 96 SER A C 1
ATOM 726 O O . SER A 1 96 ? 14.193 2.427 16.426 1.00 81.62 96 SER A O 1
ATOM 728 N N . GLY A 1 97 ? 15.551 1.788 14.764 1.00 79.00 97 GLY A N 1
ATOM 729 C CA . GLY A 1 97 ? 15.617 0.374 15.148 1.00 79.00 97 GLY A CA 1
ATOM 730 C C . GLY A 1 97 ? 14.332 -0.421 14.888 1.00 79.00 97 GLY A C 1
ATOM 731 O O . GLY A 1 97 ? 14.144 -1.495 15.464 1.00 79.00 97 GLY A O 1
ATOM 732 N N . SER A 1 98 ? 13.421 0.078 14.041 1.00 75.38 98 SER A N 1
ATOM 733 C CA . SER A 1 98 ? 12.182 -0.641 13.732 1.00 75.38 98 SER A CA 1
ATOM 734 C C . SER A 1 98 ? 12.465 -1.875 12.876 1.00 75.38 98 SER A C 1
ATOM 736 O O . SER A 1 98 ? 12.991 -1.784 11.768 1.00 75.38 98 SER A O 1
ATOM 738 N N . THR A 1 99 ? 12.053 -3.049 13.354 1.00 67.31 99 THR A N 1
ATOM 739 C CA . THR A 1 99 ? 12.201 -4.322 12.627 1.00 67.31 99 THR A CA 1
ATOM 740 C C . THR A 1 99 ? 11.064 -4.590 11.637 1.00 67.31 99 THR A C 1
ATOM 742 O O . THR A 1 99 ? 11.158 -5.496 10.812 1.00 67.31 99 THR A O 1
ATOM 745 N N . LYS A 1 100 ? 9.983 -3.798 11.681 1.00 66.00 100 LYS A N 1
ATOM 746 C CA . LYS A 1 100 ? 8.788 -3.963 10.835 1.00 66.00 100 LYS A CA 1
ATOM 74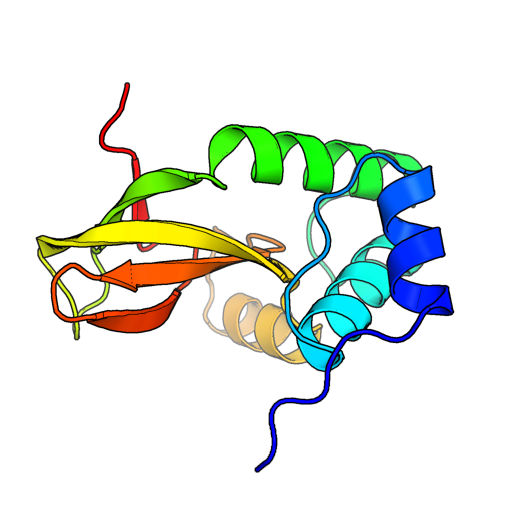7 C C . LYS A 1 100 ? 8.741 -2.903 9.732 1.00 66.00 100 LYS A C 1
ATOM 749 O O . LYS A 1 100 ? 7.891 -2.013 9.734 1.00 66.00 100 LYS A O 1
ATOM 754 N N . LEU A 1 101 ? 9.667 -2.997 8.780 1.00 75.50 101 LEU A N 1
ATOM 755 C CA . LEU A 1 101 ? 9.727 -2.102 7.621 1.00 75.50 101 LEU A CA 1
ATOM 756 C C . LEU A 1 101 ? 8.748 -2.556 6.531 1.00 75.50 101 LEU A C 1
ATOM 758 O O . LEU A 1 101 ? 9.085 -3.340 5.644 1.00 75.50 101 LEU A O 1
ATOM 762 N N . HIS A 1 102 ? 7.515 -2.057 6.597 1.00 83.94 102 HIS A N 1
ATOM 763 C CA . HIS A 1 102 ? 6.531 -2.280 5.541 1.00 83.94 102 HIS A CA 1
ATOM 764 C C . HIS A 1 102 ? 6.722 -1.272 4.394 1.00 83.94 102 HIS A C 1
ATOM 766 O O . HIS A 1 102 ? 6.843 -0.077 4.665 1.00 83.94 102 HIS A O 1
ATOM 772 N N . PRO A 1 103 ? 6.674 -1.705 3.117 1.00 90.44 103 PRO A N 1
ATOM 773 C CA . PRO A 1 103 ? 6.779 -0.798 1.969 1.00 90.44 103 PRO A CA 1
ATOM 774 C C . PRO A 1 103 ? 5.621 0.192 1.864 1.00 90.44 103 PRO A C 1
ATOM 776 O O . PRO A 1 103 ? 5.750 1.204 1.175 1.00 90.44 103 PRO A O 1
ATOM 779 N N . PHE A 1 104 ? 4.493 -0.115 2.507 1.00 94.88 104 PHE A N 1
ATOM 780 C CA . PHE A 1 104 ? 3.240 0.600 2.335 1.00 94.88 104 PHE A CA 1
ATOM 781 C C . PHE A 1 104 ? 2.700 1.170 3.642 1.00 94.88 104 PHE A C 1
ATOM 783 O O . PHE A 1 104 ? 2.929 0.652 4.737 1.00 94.88 104 PHE A O 1
ATOM 790 N N . GLU A 1 105 ? 1.896 2.204 3.466 1.00 94.62 105 GLU A N 1
ATOM 791 C CA . GLU A 1 105 ? 0.967 2.763 4.430 1.00 94.62 105 GLU A CA 1
ATOM 792 C C . GLU A 1 105 ? -0.447 2.682 3.857 1.00 94.62 105 GLU A C 1
ATOM 794 O O . GLU A 1 105 ? -0.641 2.695 2.638 1.00 94.62 105 GLU A O 1
ATOM 799 N N . ALA A 1 106 ? -1.442 2.620 4.730 1.00 96.00 106 ALA A N 1
ATOM 800 C CA . ALA A 1 106 ? -2.843 2.607 4.346 1.00 96.00 106 ALA A CA 1
ATOM 801 C C . ALA A 1 106 ? -3.477 3.967 4.612 1.00 96.00 106 ALA A C 1
ATOM 803 O O . ALA A 1 106 ? -3.339 4.526 5.699 1.00 96.00 106 ALA A O 1
ATOM 804 N N . ASN A 1 107 ? -4.225 4.476 3.637 1.00 96.31 107 ASN A N 1
ATOM 805 C CA . ASN A 1 107 ? -5.183 5.535 3.899 1.00 96.31 107 ASN A CA 1
ATOM 806 C C . ASN A 1 107 ? -6.443 4.913 4.495 1.00 96.31 107 ASN A C 1
ATOM 808 O O . ASN A 1 107 ? -7.118 4.138 3.816 1.00 96.31 107 ASN A O 1
ATOM 812 N N . VAL A 1 108 ? -6.761 5.256 5.736 1.00 96.94 108 VAL A N 1
ATOM 813 C CA . VAL A 1 108 ? -7.966 4.790 6.425 1.00 96.94 108 VAL A CA 1
ATOM 814 C C . VAL A 1 108 ? -8.961 5.931 6.481 1.00 96.94 108 VAL A C 1
ATOM 816 O O . VAL A 1 108 ? -8.613 7.021 6.932 1.00 96.94 108 VAL A O 1
ATOM 819 N N . ARG A 1 109 ? -10.190 5.678 6.027 1.00 96.38 109 ARG A N 1
ATOM 820 C CA . ARG A 1 109 ? -11.336 6.552 6.275 1.00 96.38 109 ARG A CA 1
ATOM 821 C C . ARG A 1 109 ? -12.032 6.061 7.537 1.00 96.38 109 ARG A C 1
ATOM 823 O O . ARG A 1 109 ? -12.595 4.969 7.527 1.00 96.38 109 ARG A O 1
ATOM 830 N N . PHE A 1 110 ? -11.976 6.865 8.586 1.00 94.44 110 PHE A N 1
ATOM 831 C CA . PHE A 1 110 ? -12.616 6.584 9.864 1.00 94.44 110 PHE A CA 1
ATOM 832 C C . PHE A 1 110 ? -14.111 6.897 9.827 1.00 94.44 110 PHE A C 1
ATOM 834 O O . PHE A 1 110 ? -14.582 7.662 8.976 1.00 94.44 110 PHE A O 1
ATOM 841 N N . ASP A 1 111 ? -14.842 6.355 10.797 1.00 89.25 111 ASP A N 1
ATOM 842 C CA . ASP A 1 111 ? -16.293 6.538 10.934 1.00 89.25 111 ASP A CA 1
ATOM 843 C C . ASP A 1 111 ? -16.691 8.009 11.139 1.00 89.25 111 ASP A C 1
ATOM 845 O O . ASP A 1 111 ? -17.751 8.449 10.698 1.00 89.25 111 ASP A O 1
ATOM 849 N N . ASN A 1 112 ? -15.789 8.816 11.708 1.00 85.94 112 ASN A N 1
ATOM 850 C CA . ASN A 1 112 ? -15.945 10.269 11.843 1.00 85.94 112 ASN A CA 1
ATOM 851 C C . ASN A 1 112 ? -15.770 11.050 10.518 1.00 85.94 112 ASN A C 1
ATOM 853 O O . ASN A 1 112 ? -15.748 12.281 10.517 1.00 85.94 112 ASN A O 1
ATOM 857 N N . GLY A 1 113 ? -15.588 10.351 9.393 1.00 87.12 113 GLY A N 1
ATOM 858 C CA . GLY A 1 113 ? -15.433 10.918 8.055 1.00 87.12 113 GLY A CA 1
ATOM 859 C C . GLY A 1 113 ? -14.026 11.421 7.720 1.00 87.12 113 GLY A C 1
ATOM 860 O O . GLY A 1 113 ? -13.753 11.711 6.551 1.00 87.12 113 GLY A O 1
ATOM 861 N N . LYS A 1 114 ? -13.107 11.500 8.691 1.00 90.69 114 LYS A N 1
ATOM 862 C CA . LYS A 1 114 ? -11.714 11.899 8.446 1.00 90.69 114 LYS A CA 1
ATOM 863 C C . LYS A 1 114 ? -10.940 10.761 7.789 1.00 90.69 114 LYS A C 1
ATOM 865 O O . LYS A 1 114 ? -11.248 9.586 7.970 1.00 90.69 114 LYS A O 1
ATOM 870 N N . SER A 1 115 ? -9.924 11.116 7.007 1.00 92.38 115 SER A N 1
ATOM 871 C CA . SER A 1 115 ? -9.018 10.146 6.387 1.00 92.38 115 SER A CA 1
ATOM 872 C C . SER A 1 115 ? -7.577 10.425 6.780 1.00 92.38 115 SER A C 1
ATOM 874 O O . SER A 1 115 ? -7.155 11.581 6.769 1.00 92.38 115 SER A O 1
ATOM 876 N N . GLN A 1 116 ? -6.815 9.377 7.086 1.00 93.62 116 GLN A N 1
ATOM 877 C CA . GLN A 1 116 ? -5.419 9.512 7.494 1.00 93.62 116 GLN A CA 1
ATOM 878 C C . GLN A 1 116 ? -4.554 8.380 6.950 1.00 93.62 116 GLN A C 1
ATOM 880 O O . GLN A 1 116 ? -5.004 7.244 6.828 1.00 93.62 116 GLN A O 1
ATOM 885 N N . MET A 1 117 ? -3.305 8.705 6.613 1.00 93.31 117 MET A N 1
ATOM 886 C CA . MET A 1 117 ? -2.285 7.708 6.300 1.00 93.31 117 MET A CA 1
ATOM 887 C C . MET A 1 117 ? -1.746 7.108 7.597 1.00 93.31 117 MET A C 1
ATOM 889 O O . MET A 1 117 ? -1.347 7.840 8.503 1.00 93.31 117 MET A O 1
ATOM 893 N N . LEU A 1 118 ? -1.743 5.782 7.678 1.00 92.88 118 LEU A N 1
ATOM 894 C CA . LEU A 1 118 ? -1.262 5.019 8.819 1.00 92.88 118 LEU A CA 1
ATOM 895 C C . LEU A 1 118 ? -0.309 3.916 8.374 1.00 92.88 118 LEU A C 1
ATOM 897 O O . LEU A 1 118 ? -0.522 3.253 7.357 1.00 92.88 118 LEU A O 1
ATOM 901 N N . SER A 1 119 ? 0.716 3.671 9.190 1.00 91.25 119 SER A N 1
ATOM 902 C CA . SER A 1 119 ? 1.525 2.462 9.058 1.00 91.25 119 SER A CA 1
ATOM 903 C C . SER A 1 119 ? 0.643 1.226 9.205 1.00 91.25 119 SER A C 1
ATOM 905 O O . SER A 1 119 ? -0.184 1.164 10.114 1.00 91.25 119 SER A O 1
ATOM 907 N N . LEU A 1 120 ? 0.875 0.209 8.375 1.00 92.31 120 LEU A N 1
ATOM 908 C CA . LEU A 1 120 ? 0.165 -1.070 8.478 1.00 92.31 120 LEU A CA 1
ATOM 909 C C . LEU A 1 120 ? 0.384 -1.757 9.834 1.00 92.31 120 LEU A C 1
ATOM 911 O O . LEU A 1 120 ? -0.488 -2.473 10.305 1.00 92.31 120 LEU A O 1
ATOM 915 N N . SER A 1 121 ? 1.514 -1.493 10.497 1.00 89.69 121 SER A N 1
ATOM 916 C CA . SER A 1 121 ? 1.793 -1.971 11.858 1.00 89.69 121 SER A CA 1
ATOM 917 C C . SER A 1 121 ? 0.865 -1.383 12.926 1.00 89.69 121 SER A C 1
ATOM 919 O O . SER A 1 121 ? 0.809 -1.914 14.029 1.00 89.69 121 SER A O 1
ATOM 921 N N . ASN A 1 122 ? 0.173 -0.284 12.614 1.00 92.56 122 ASN A N 1
ATOM 922 C CA . ASN A 1 122 ? -0.762 0.392 13.511 1.00 92.56 122 ASN A CA 1
ATOM 923 C C . ASN A 1 122 ? -2.216 0.033 13.188 1.00 92.56 122 ASN A C 1
ATOM 925 O O . ASN A 1 122 ? -3.119 0.728 13.649 1.00 92.56 122 ASN A O 1
ATOM 929 N N . LEU A 1 123 ? -2.447 -0.995 12.369 1.00 93.94 123 LEU A N 1
ATOM 930 C CA . LEU A 1 123 ? -3.769 -1.415 11.932 1.00 93.94 123 LEU A CA 1
ATOM 931 C C . LEU A 1 123 ? -3.983 -2.895 12.222 1.00 93.94 123 LEU A C 1
ATOM 933 O O . LEU A 1 123 ? -3.107 -3.728 11.999 1.00 93.94 123 LEU A O 1
ATOM 937 N N . GLU A 1 124 ? -5.186 -3.204 12.674 1.00 95.12 124 GLU A N 1
ATOM 938 C CA . GLU A 1 124 ? -5.694 -4.557 12.851 1.00 95.12 124 GLU A CA 1
ATOM 939 C C . GLU A 1 124 ? -6.867 -4.764 11.895 1.00 95.12 124 GLU A C 1
ATOM 941 O O . GLU A 1 124 ? -7.772 -3.933 11.855 1.00 95.12 124 GLU A O 1
ATOM 946 N N . LEU A 1 125 ? -6.840 -5.842 11.108 1.00 95.62 125 LEU A N 1
ATOM 947 C CA . LEU A 1 125 ? -7.962 -6.239 10.253 1.00 95.62 125 LEU A CA 1
ATOM 948 C C . LEU A 1 125 ? -9.081 -6.815 11.127 1.00 95.62 125 LEU A C 1
ATOM 950 O O . LEU A 1 125 ? -8.813 -7.661 11.973 1.00 95.62 125 LEU A O 1
ATOM 954 N N . LEU A 1 126 ? -10.321 -6.383 10.899 1.00 91.38 126 LEU A N 1
ATOM 955 C CA . LEU A 1 126 ? -11.490 -6.829 11.671 1.00 91.38 126 LEU A CA 1
ATOM 956 C C . LEU A 1 126 ? -12.244 -8.008 11.028 1.00 91.38 126 LEU A C 1
ATOM 958 O O . LEU A 1 126 ? -13.248 -8.453 11.575 1.00 91.38 126 LEU A O 1
ATOM 962 N N . GLY A 1 127 ? -11.786 -8.486 9.867 1.00 72.06 127 GLY A N 1
ATOM 963 C CA . GLY A 1 127 ? -12.451 -9.497 9.037 1.00 72.06 127 GLY A CA 1
ATOM 964 C C . GLY A 1 127 ? -11.678 -10.809 8.861 1.00 72.06 127 GLY A C 1
ATOM 965 O O . GLY A 1 127 ? -11.633 -11.325 7.747 1.00 72.06 127 GLY A O 1
ATOM 966 N N . LEU A 1 128 ? -11.057 -11.335 9.923 1.00 52.38 128 LEU A N 1
ATOM 967 C CA . LEU A 1 128 ? -10.520 -12.705 9.962 1.00 52.38 128 LEU A CA 1
ATOM 968 C C . LEU A 1 128 ? -11.092 -13.478 11.149 1.00 52.38 128 LEU A C 1
ATOM 970 O O . LEU A 1 128 ? -11.067 -12.915 12.265 1.00 52.38 128 LEU A O 1
#

Radius of gyration: 14.4 Å; chains: 1; bounding box: 34×35×38 Å

Foldseek 3Di:
DDFAAADPVLCCVQVVLVADADGGNQLSVQLVCCLCPNLPDDDPHNNSSSVVRNVVCVVAAQFWKAFCDPVRHRFIWHFHHKGFDHSVRLVVCVVVVNPDRDRIWTFTQTPVRDTDTGDPVRIDTPPD

Secondary structure (DSSP, 8-state):
---PPPPHHHHHHHHTTTPPPPSSHHHHHHHHHHHHH--SSS-SSHHHHHHHHHHHHHHHTT-EEEE-SGGGTT-EEEEEEEEEPPHHHHHHHHHTT-S---SEEEEEEETTS-EEEEEGGGEEES--

pLDDT: mean 91.11, std 9.37, range [44.72, 97.94]